Protein AF-A0A8T4PFX2-F1 (afdb_monomer)

Structure (mmCIF, N/CA/C/O backbone):
data_AF-A0A8T4PFX2-F1
#
_entry.id   AF-A0A8T4PFX2-F1
#
loop_
_atom_site.group_PDB
_atom_site.id
_atom_site.type_symbol
_atom_sit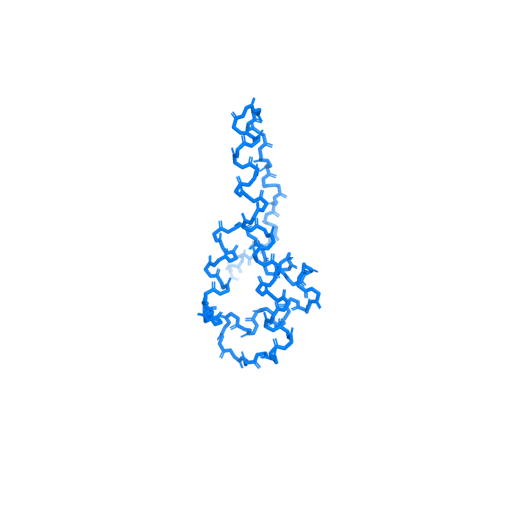e.label_atom_id
_atom_site.label_alt_id
_atom_site.label_comp_id
_atom_site.label_asym_id
_atom_site.label_entity_id
_atom_site.label_seq_id
_atom_site.pdbx_PDB_ins_code
_atom_site.Cartn_x
_atom_site.Cartn_y
_atom_site.Cartn_z
_atom_site.occupancy
_atom_site.B_iso_or_equiv
_atom_site.auth_seq_id
_atom_site.auth_comp_id
_atom_site.auth_asym_id
_atom_site.auth_atom_id
_atom_site.pdbx_PDB_model_num
ATOM 1 N N . MET A 1 1 ? 7.902 -14.997 9.313 1.00 43.84 1 MET A N 1
ATOM 2 C CA . MET A 1 1 ? 6.627 -14.976 8.570 1.00 43.84 1 MET A CA 1
ATOM 3 C C . MET A 1 1 ? 6.907 -14.452 7.179 1.00 43.84 1 MET A C 1
ATOM 5 O O . MET A 1 1 ? 7.392 -13.334 7.052 1.00 43.84 1 MET A O 1
ATOM 9 N N . THR A 1 2 ? 6.703 -15.286 6.167 1.00 47.69 2 THR A N 1
ATOM 10 C CA . THR A 1 2 ? 6.654 -14.877 4.761 1.00 47.69 2 THR A CA 1
ATOM 11 C C . THR A 1 2 ? 5.234 -14.395 4.496 1.00 47.69 2 THR A C 1
ATOM 13 O O . THR A 1 2 ? 4.299 -15.174 4.637 1.00 47.69 2 THR A O 1
ATOM 16 N N . TYR A 1 3 ? 5.064 -13.107 4.218 1.00 62.19 3 TYR A N 1
ATOM 17 C CA . TYR A 1 3 ? 3.766 -12.560 3.835 1.00 62.19 3 TYR A CA 1
ATOM 18 C C . TYR A 1 3 ? 3.638 -12.633 2.319 1.00 62.19 3 TYR A C 1
ATOM 20 O O . TYR A 1 3 ? 4.535 -12.180 1.603 1.00 62.19 3 TYR A O 1
ATOM 28 N N . GLU A 1 4 ? 2.525 -13.175 1.842 1.00 75.19 4 GLU A N 1
ATOM 29 C CA . GLU A 1 4 ? 2.248 -13.238 0.410 1.00 75.19 4 GLU A CA 1
ATOM 30 C C . GLU A 1 4 ? 1.805 -11.866 -0.107 1.00 75.19 4 GLU A C 1
ATOM 32 O O . GLU A 1 4 ? 1.133 -11.095 0.587 1.00 75.19 4 GLU A O 1
ATOM 37 N N . LEU A 1 5 ? 2.146 -11.542 -1.357 1.00 77.31 5 LEU A N 1
ATOM 38 C CA . LEU A 1 5 ? 1.752 -10.268 -1.979 1.00 77.31 5 LEU A CA 1
ATOM 39 C C . LEU A 1 5 ? 0.228 -10.074 -1.998 1.00 77.31 5 LEU A C 1
ATOM 41 O O . LEU A 1 5 ? -0.264 -8.946 -1.933 1.00 77.31 5 LEU A O 1
ATOM 45 N N . GLU A 1 6 ? -0.527 -11.172 -2.032 1.00 77.75 6 GLU A N 1
ATOM 46 C CA . GLU A 1 6 ? -1.988 -11.177 -1.963 1.00 77.75 6 GLU A CA 1
ATOM 47 C C . GLU A 1 6 ? -2.528 -10.651 -0.622 1.00 77.75 6 GLU A C 1
ATOM 49 O O . GLU A 1 6 ? -3.644 -10.119 -0.555 1.00 77.75 6 GLU A O 1
ATOM 54 N N . GLU A 1 7 ? -1.737 -10.736 0.451 1.00 85.06 7 GLU A N 1
ATOM 55 C CA . GLU A 1 7 ? -2.125 -10.249 1.774 1.00 85.06 7 GLU A CA 1
ATOM 56 C C . GLU A 1 7 ? -2.030 -8.731 1.894 1.00 85.06 7 GLU A C 1
ATOM 58 O O . GLU A 1 7 ? -2.780 -8.142 2.672 1.00 85.06 7 GLU A O 1
ATOM 63 N N . ILE A 1 8 ? -1.211 -8.068 1.068 1.00 87.62 8 ILE A N 1
ATOM 64 C CA . ILE A 1 8 ? -1.046 -6.605 1.082 1.00 87.62 8 ILE A CA 1
ATOM 65 C C . ILE A 1 8 ? -2.404 -5.909 0.971 1.00 87.62 8 ILE A C 1
ATOM 67 O O . ILE A 1 8 ? -2.705 -4.998 1.743 1.00 87.62 8 ILE A O 1
ATOM 71 N N . ARG A 1 9 ? -3.271 -6.371 0.060 1.00 89.19 9 ARG A N 1
ATOM 72 C CA . ARG A 1 9 ? -4.618 -5.807 -0.103 1.00 89.19 9 ARG A CA 1
ATOM 73 C C . ARG A 1 9 ? -5.478 -6.028 1.142 1.00 89.19 9 ARG A C 1
ATOM 75 O O . ARG A 1 9 ? -6.228 -5.128 1.521 1.00 89.19 9 ARG A O 1
ATOM 82 N N . LYS A 1 10 ? -5.421 -7.224 1.736 1.00 88.88 10 LYS A N 1
ATOM 83 C CA . LYS A 1 10 ? -6.228 -7.587 2.911 1.00 88.88 10 LYS A CA 1
ATOM 84 C C . LYS A 1 10 ? -5.820 -6.745 4.118 1.00 88.88 10 LYS A C 1
ATOM 86 O O . LYS A 1 10 ? -6.680 -6.105 4.716 1.00 88.88 10 LYS A O 1
ATOM 91 N N . ILE A 1 11 ? -4.520 -6.671 4.402 1.00 88.38 11 ILE A N 1
ATOM 92 C CA . ILE A 1 11 ? -3.959 -5.888 5.509 1.00 88.38 11 ILE A CA 1
ATOM 93 C C . ILE A 1 11 ? -4.250 -4.400 5.298 1.00 88.38 11 ILE A C 1
ATOM 95 O O . ILE A 1 11 ? -4.790 -3.749 6.187 1.00 88.38 11 ILE A O 1
ATOM 99 N N . ARG A 1 12 ? -4.012 -3.865 4.090 1.00 90.81 12 ARG A N 1
ATOM 100 C CA . ARG A 1 12 ? -4.317 -2.461 3.773 1.00 90.81 12 ARG A CA 1
ATOM 101 C C . ARG A 1 12 ? -5.783 -2.113 4.046 1.00 90.81 12 ARG A C 1
ATOM 103 O O . ARG A 1 12 ? -6.065 -1.064 4.617 1.00 90.81 12 ARG A O 1
ATOM 110 N N . LYS A 1 13 ? -6.715 -2.975 3.624 1.00 87.19 13 LYS A N 1
ATOM 111 C CA . LYS A 1 13 ? -8.151 -2.777 3.871 1.00 87.19 13 LYS A CA 1
ATOM 112 C C . LYS A 1 13 ? -8.502 -2.888 5.354 1.00 87.19 13 LYS A C 1
ATOM 114 O O . LYS A 1 13 ? -9.325 -2.107 5.815 1.00 87.19 13 LYS A O 1
ATOM 119 N N . LYS A 1 14 ? -7.883 -3.821 6.085 1.00 87.00 14 LYS A N 1
ATOM 120 C CA . LYS A 1 14 ? -8.060 -3.976 7.537 1.00 87.00 14 LYS A CA 1
ATOM 121 C C . LYS A 1 14 ? -7.642 -2.708 8.291 1.00 87.00 14 LYS A C 1
ATOM 123 O O . LYS A 1 14 ? -8.357 -2.296 9.190 1.00 87.00 14 LYS A O 1
ATOM 128 N N . LEU A 1 15 ? -6.560 -2.064 7.851 1.00 84.81 15 LEU A N 1
ATOM 129 C CA . LEU A 1 15 ? -6.055 -0.786 8.374 1.00 84.81 15 LEU A CA 1
ATOM 130 C C . LEU A 1 15 ? -6.795 0.452 7.816 1.00 84.81 15 LEU A C 1
ATOM 132 O O . LEU A 1 15 ? -6.339 1.579 7.989 1.00 84.81 15 LEU A O 1
ATOM 136 N N . GLY A 1 16 ? -7.886 0.272 7.059 1.00 85.62 16 GLY A N 1
ATOM 137 C CA . GLY A 1 16 ? -8.686 1.379 6.515 1.00 85.62 16 GLY A CA 1
ATOM 138 C C . GLY A 1 16 ? -7.976 2.270 5.485 1.00 85.62 16 GLY A C 1
ATOM 139 O O . GLY A 1 16 ? -8.440 3.371 5.208 1.00 85.62 16 GLY A O 1
ATOM 140 N N . MET A 1 17 ? -6.864 1.822 4.898 1.00 88.25 17 MET A N 1
ATOM 141 C CA . MET A 1 17 ? 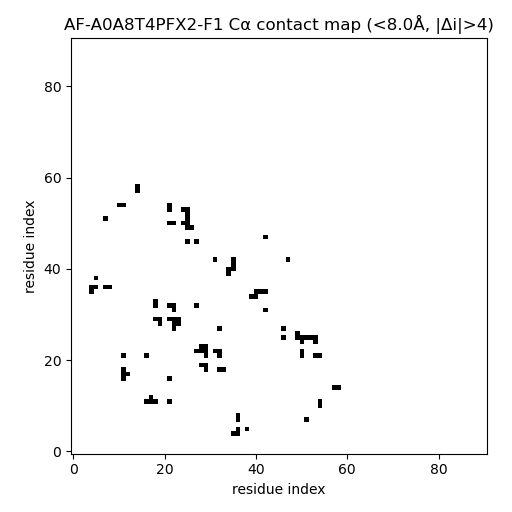-6.025 2.665 4.043 1.00 88.25 17 MET A CA 1
ATOM 142 C C . MET A 1 17 ? -6.424 2.626 2.567 1.00 88.25 17 MET A C 1
ATOM 144 O O . MET A 1 17 ? -6.763 1.582 1.996 1.00 88.25 17 MET A O 1
ATOM 148 N N . THR A 1 18 ? -6.222 3.745 1.881 1.00 93.19 18 THR A N 1
ATOM 149 C CA . THR A 1 18 ? -6.214 3.826 0.417 1.00 93.19 18 THR A CA 1
ATOM 150 C C . THR A 1 18 ? -4.892 3.314 -0.173 1.00 93.19 18 THR A C 1
ATOM 152 O O . THR A 1 18 ? -3.858 3.244 0.495 1.00 93.19 18 THR A O 1
ATOM 155 N N . GLN A 1 19 ? -4.893 2.960 -1.464 1.00 91.94 19 GLN A N 1
ATOM 156 C CA . GLN A 1 19 ? -3.658 2.576 -2.167 1.00 91.94 19 GLN A CA 1
ATOM 157 C C . GLN A 1 19 ? -2.633 3.721 -2.197 1.00 91.94 19 GLN A C 1
ATOM 159 O O . GLN A 1 19 ? -1.434 3.467 -2.109 1.00 91.94 19 GLN A O 1
ATOM 164 N N . THR A 1 20 ? -3.101 4.969 -2.299 1.00 92.44 20 THR A N 1
ATOM 165 C CA . THR A 1 20 ? -2.257 6.171 -2.288 1.00 92.44 20 THR A CA 1
ATOM 166 C C . THR A 1 20 ? -1.565 6.356 -0.941 1.00 92.44 20 THR A C 1
ATOM 168 O O . THR A 1 20 ? -0.365 6.608 -0.902 1.00 92.44 20 THR A O 1
ATOM 171 N N . GLU A 1 21 ? -2.279 6.173 0.171 1.00 90.25 21 GLU A N 1
ATOM 172 C CA . GLU A 1 21 ? -1.681 6.275 1.508 1.00 90.25 21 GLU A CA 1
ATOM 173 C C . GLU A 1 21 ? -0.627 5.198 1.752 1.00 90.25 21 GLU A C 1
ATOM 175 O O . GLU A 1 21 ? 0.435 5.498 2.301 1.00 90.25 21 GLU A O 1
ATOM 180 N N . LEU A 1 22 ? -0.883 3.960 1.314 1.00 92.44 22 LEU A N 1
ATOM 181 C CA . LEU A 1 22 ? 0.110 2.890 1.406 1.00 92.44 22 LEU A CA 1
ATOM 182 C C . LEU A 1 22 ? 1.345 3.210 0.561 1.00 92.44 22 LEU A C 1
ATOM 184 O O . LEU A 1 22 ? 2.470 3.058 1.031 1.00 92.44 22 LEU A O 1
ATOM 188 N N . ALA A 1 23 ? 1.140 3.697 -0.662 1.00 92.75 23 ALA A N 1
ATOM 189 C CA . ALA A 1 23 ? 2.219 4.077 -1.563 1.00 92.75 23 ALA A CA 1
ATOM 190 C C . ALA A 1 23 ? 3.106 5.182 -0.971 1.00 92.75 23 ALA A C 1
ATOM 192 O O . ALA A 1 23 ? 4.328 5.033 -0.933 1.00 92.75 23 ALA A O 1
ATOM 193 N N . ASN A 1 24 ? 2.487 6.237 -0.435 1.00 92.62 24 ASN A N 1
ATOM 194 C CA . ASN A 1 24 ? 3.189 7.353 0.194 1.00 92.62 24 ASN A CA 1
ATOM 195 C C . ASN A 1 24 ? 4.029 6.890 1.390 1.00 92.62 24 ASN A C 1
ATOM 197 O O . ASN A 1 24 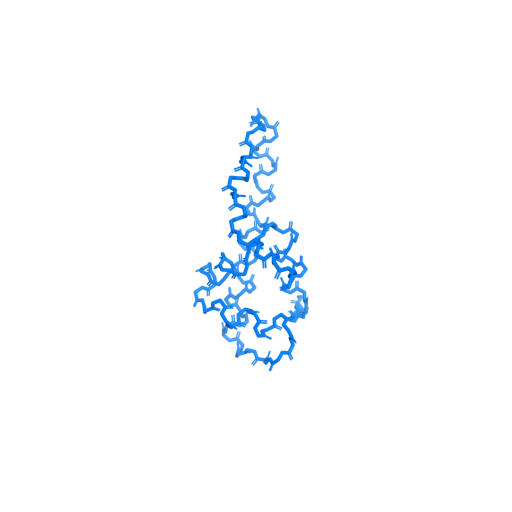? 5.196 7.257 1.499 1.00 92.62 24 ASN A O 1
ATOM 201 N N . ARG A 1 25 ? 3.471 6.036 2.258 1.00 91.12 25 ARG A N 1
ATOM 202 C CA . ARG A 1 25 ? 4.186 5.505 3.432 1.00 91.12 25 ARG A CA 1
ATOM 203 C C . ARG A 1 25 ? 5.318 4.556 3.055 1.00 91.12 25 ARG A C 1
ATOM 205 O O . ARG A 1 25 ? 6.382 4.606 3.655 1.00 91.12 25 ARG A O 1
ATOM 212 N N . ALA A 1 26 ? 5.106 3.717 2.045 1.00 91.38 26 ALA A N 1
ATOM 213 C CA . ALA A 1 26 ? 6.122 2.797 1.547 1.00 91.38 26 ALA A CA 1
ATOM 214 C C . ALA A 1 26 ? 7.172 3.482 0.645 1.00 91.38 26 ALA A C 1
ATOM 216 O O . ALA A 1 26 ? 8.140 2.840 0.231 1.00 91.38 26 ALA A O 1
ATOM 217 N N . GLY A 1 27 ? 7.000 4.765 0.306 1.00 93.06 27 GLY A N 1
ATOM 218 C CA . GLY A 1 27 ? 7.894 5.486 -0.602 1.00 93.06 27 GLY A CA 1
ATOM 219 C C . GLY A 1 27 ? 7.926 4.874 -2.006 1.00 93.06 27 GLY A C 1
ATOM 220 O O . GLY A 1 27 ? 8.994 4.737 -2.611 1.00 93.06 27 GLY A O 1
ATOM 221 N N . VAL A 1 28 ? 6.767 4.439 -2.506 1.00 92.56 28 VAL A N 1
ATOM 222 C CA . VAL A 1 28 ? 6.584 3.86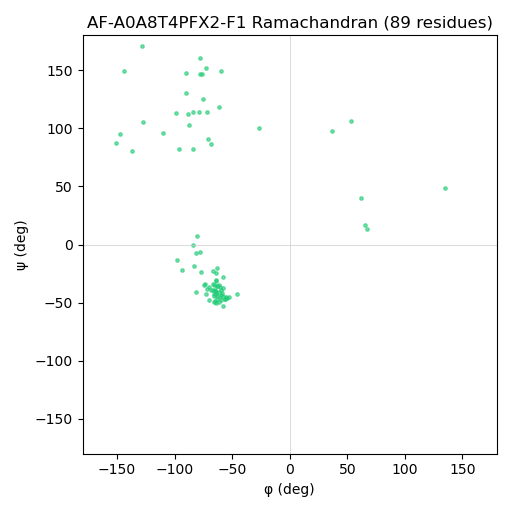4 -3.847 1.00 92.56 28 VAL A CA 1
ATOM 223 C C . VAL A 1 28 ? 5.438 4.562 -4.580 1.00 92.56 28 VAL A C 1
ATOM 225 O O . VAL A 1 28 ? 4.701 5.347 -3.996 1.00 92.56 28 VAL A O 1
ATOM 228 N N . SER A 1 29 ? 5.264 4.288 -5.874 1.00 93.81 29 SER A N 1
ATOM 229 C CA . SER A 1 29 ? 4.145 4.855 -6.631 1.00 93.81 29 SER A CA 1
ATOM 230 C C . SER A 1 29 ? 2.830 4.124 -6.340 1.00 93.81 29 SER A C 1
ATOM 232 O O . SER A 1 29 ? 2.806 2.903 -6.167 1.00 93.81 29 SER A O 1
ATOM 234 N N . GLN A 1 30 ? 1.708 4.850 -6.361 1.00 94.19 30 GLN A N 1
ATOM 235 C CA . GLN A 1 30 ? 0.373 4.249 -6.228 1.00 94.19 30 GLN A CA 1
ATOM 236 C C . GLN A 1 30 ? 0.117 3.204 -7.320 1.00 94.19 30 GLN A C 1
ATOM 238 O O . GLN A 1 30 ? -0.440 2.142 -7.046 1.00 94.19 30 GLN A O 1
ATOM 243 N N . SER A 1 31 ? 0.600 3.450 -8.540 1.00 93.12 31 SER A N 1
ATOM 244 C CA . SER A 1 31 ? 0.481 2.501 -9.645 1.00 93.12 31 SER A CA 1
ATOM 245 C C . SER A 1 31 ? 1.236 1.195 -9.390 1.00 93.12 31 SER A C 1
ATOM 247 O O . SER A 1 31 ? 0.796 0.149 -9.859 1.00 93.12 31 SER A O 1
ATOM 249 N N . LEU A 1 32 ? 2.349 1.228 -8.642 1.00 90.44 32 LEU A N 1
ATOM 250 C CA . LEU A 1 32 ? 3.040 0.014 -8.211 1.00 90.44 32 LEU A CA 1
ATOM 251 C C . LEU A 1 32 ? 2.141 -0.797 -7.271 1.00 90.44 32 LEU A C 1
ATOM 253 O O . LEU A 1 32 ? 1.919 -1.974 -7.533 1.00 90.44 32 LEU A O 1
ATOM 257 N N . ILE A 1 33 ? 1.566 -0.164 -6.242 1.00 92.50 33 ILE A N 1
ATOM 258 C CA . ILE A 1 33 ? 0.628 -0.820 -5.315 1.00 92.50 33 ILE A CA 1
ATOM 259 C C . ILE A 1 33 ? -0.557 -1.428 -6.073 1.00 92.50 33 ILE A C 1
ATOM 261 O O . ILE A 1 33 ? -0.881 -2.595 -5.873 1.00 92.50 33 ILE A O 1
ATOM 265 N N . ALA A 1 34 ? -1.171 -0.681 -6.994 1.00 90.88 34 ALA A N 1
ATOM 266 C CA . ALA A 1 34 ? -2.302 -1.171 -7.778 1.00 90.88 34 ALA A CA 1
ATOM 267 C C . ALA A 1 34 ? -1.946 -2.413 -8.614 1.00 90.88 34 ALA A C 1
ATOM 269 O O . ALA A 1 34 ? -2.713 -3.376 -8.642 1.00 90.88 34 ALA A O 1
ATOM 270 N N . LYS A 1 35 ? -0.773 -2.413 -9.264 1.00 88.88 35 LYS A N 1
ATOM 271 C CA . LYS A 1 35 ? -0.298 -3.552 -10.059 1.00 88.88 35 LYS A CA 1
ATOM 272 C C . LYS A 1 35 ? -0.011 -4.777 -9.185 1.00 88.88 35 LYS A C 1
ATOM 274 O O . LYS A 1 35 ? -0.449 -5.864 -9.560 1.00 88.88 35 LYS A O 1
ATOM 279 N N . ILE A 1 36 ? 0.628 -4.586 -8.027 1.00 89.44 36 ILE A N 1
ATOM 280 C CA . ILE A 1 36 ? 0.890 -5.647 -7.039 1.00 89.44 36 ILE A CA 1
ATOM 281 C C . ILE A 1 36 ? -0.424 -6.288 -6.593 1.00 89.44 36 ILE A C 1
ATOM 283 O O . ILE A 1 36 ? -0.608 -7.490 -6.723 1.00 89.44 36 ILE A O 1
ATOM 287 N N . GLU A 1 37 ? -1.388 -5.483 -6.145 1.00 88.38 37 GLU A N 1
ATOM 288 C CA . GLU A 1 37 ? -2.665 -6.011 -5.655 1.00 88.38 37 GLU A CA 1
ATOM 289 C C . GLU A 1 37 ? -3.514 -6.676 -6.745 1.00 88.38 37 GLU A C 1
ATOM 291 O O . GLU A 1 37 ? -4.419 -7.455 -6.451 1.00 88.38 37 GLU A O 1
ATOM 296 N N . SER A 1 38 ? -3.292 -6.316 -8.008 1.00 88.31 38 SER A N 1
ATOM 297 C CA . SER A 1 38 ? -3.935 -6.965 -9.153 1.00 88.31 38 SER A CA 1
ATOM 298 C C . SER A 1 38 ? -3.225 -8.242 -9.616 1.00 88.31 38 SER A C 1
ATOM 300 O O . SER A 1 38 ? -3.674 -8.832 -10.592 1.00 88.31 38 SER A O 1
ATOM 302 N N . GLY A 1 39 ? -2.117 -8.635 -8.973 1.00 82.31 39 GLY A N 1
ATOM 303 C CA . GLY A 1 39 ? -1.300 -9.787 -9.373 1.00 82.31 39 GLY A CA 1
ATOM 304 C C . GLY A 1 39 ? -0.583 -9.602 -10.714 1.00 82.31 39 GLY A C 1
ATOM 305 O O . GLY A 1 39 ? -0.106 -10.564 -11.301 1.00 82.31 39 GLY A O 1
ATOM 306 N N . ARG A 1 40 ? -0.527 -8.371 -11.241 1.00 77.50 40 ARG A N 1
ATOM 307 C CA . ARG A 1 40 ? 0.016 -8.084 -12.580 1.00 77.50 40 ARG A CA 1
ATOM 308 C C . ARG A 1 40 ? 1.533 -7.953 -12.603 1.00 77.50 40 ARG A C 1
ATOM 310 O O . ARG A 1 40 ? 2.110 -7.972 -13.685 1.00 77.50 40 ARG A O 1
ATOM 317 N N . ILE A 1 41 ? 2.158 -7.733 -11.448 1.00 78.12 41 ILE A N 1
ATOM 318 C CA . ILE A 1 41 ? 3.611 -7.620 -11.320 1.00 78.12 41 ILE A CA 1
ATOM 319 C C . ILE A 1 41 ? 4.071 -8.247 -10.011 1.00 78.12 41 ILE A C 1
ATOM 321 O O . ILE A 1 41 ? 3.382 -8.129 -8.996 1.00 78.12 41 ILE A O 1
ATOM 325 N N . ASP A 1 42 ? 5.285 -8.785 -10.037 1.00 77.56 42 ASP A N 1
ATOM 326 C CA . ASP A 1 42 ? 6.056 -9.090 -8.841 1.00 77.56 42 ASP A CA 1
ATOM 327 C C . ASP A 1 42 ? 7.074 -7.953 -8.597 1.00 77.56 42 ASP A C 1
ATOM 329 O O . ASP A 1 42 ? 7.927 -7.678 -9.452 1.00 77.56 42 ASP A O 1
ATOM 333 N N . PRO A 1 43 ? 6.938 -7.173 -7.512 1.00 77.25 43 PRO A N 1
ATOM 334 C CA . PRO A 1 43 ? 7.866 -6.104 -7.177 1.00 77.25 43 PRO A CA 1
ATOM 335 C C . PRO A 1 43 ? 9.204 -6.663 -6.677 1.00 77.25 43 PRO A C 1
ATOM 337 O O . PRO A 1 43 ? 9.285 -7.713 -6.054 1.00 77.25 43 PRO A O 1
ATOM 340 N N . THR A 1 44 ? 10.286 -5.907 -6.872 1.00 85.62 44 THR A N 1
ATOM 341 C CA . THR A 1 44 ? 11.593 -6.312 -6.339 1.00 85.62 44 THR A CA 1
ATOM 342 C C . THR A 1 44 ? 11.561 -6.449 -4.816 1.00 85.62 44 THR A C 1
ATOM 344 O O . THR A 1 44 ? 10.887 -5.670 -4.137 1.00 85.62 44 THR A O 1
ATOM 347 N N . TYR A 1 45 ? 12.378 -7.357 -4.270 1.00 81.06 45 TYR A N 1
ATOM 348 C CA . TYR A 1 45 ? 12.486 -7.609 -2.826 1.00 81.06 45 TYR A CA 1
ATOM 349 C C . TYR A 1 45 ? 12.588 -6.322 -1.988 1.00 81.06 45 TYR A C 1
ATOM 351 O O . TYR A 1 45 ? 11.903 -6.159 -0.979 1.00 81.06 45 TYR A O 1
ATOM 359 N N . THR A 1 46 ? 13.377 -5.347 -2.446 1.00 83.94 46 THR A N 1
ATOM 360 C CA . THR A 1 46 ? 13.531 -4.044 -1.783 1.00 83.94 46 THR A CA 1
ATOM 361 C C . THR A 1 46 ? 12.220 -3.258 -1.696 1.00 83.94 46 THR A C 1
ATOM 363 O O . THR A 1 46 ? 11.952 -2.627 -0.675 1.00 83.94 46 THR A O 1
ATOM 366 N N . LYS A 1 47 ? 11.393 -3.269 -2.749 1.00 86.12 47 LYS A N 1
ATOM 367 C CA . LYS A 1 47 ? 10.092 -2.578 -2.768 1.00 86.12 47 LYS A CA 1
ATOM 368 C C . LYS A 1 47 ? 9.079 -3.318 -1.898 1.00 86.12 47 LYS A C 1
ATOM 370 O O . LYS A 1 47 ? 8.395 -2.678 -1.107 1.00 86.12 47 LYS A O 1
ATOM 375 N N . THR A 1 48 ? 9.054 -4.645 -1.978 1.00 85.38 48 THR A N 1
ATOM 376 C CA . THR A 1 48 ? 8.220 -5.513 -1.137 1.00 85.38 48 THR A CA 1
ATOM 377 C C . THR A 1 48 ? 8.492 -5.269 0.344 1.00 85.38 48 THR A C 1
ATOM 379 O O . THR A 1 48 ? 7.571 -5.001 1.112 1.00 85.38 48 THR A O 1
ATOM 382 N N . LYS A 1 49 ? 9.772 -5.222 0.734 1.00 86.75 49 LYS A N 1
ATOM 383 C CA . LYS A 1 49 ? 10.194 -4.923 2.107 1.00 86.75 49 LYS A CA 1
ATOM 384 C C . LYS A 1 49 ? 9.705 -3.557 2.594 1.00 86.75 49 LYS A C 1
ATOM 386 O O . LYS A 1 49 ? 9.259 -3.454 3.730 1.00 86.75 49 LYS A O 1
ATOM 391 N N . LYS A 1 50 ? 9.758 -2.516 1.754 1.00 89.62 50 LYS A N 1
ATOM 392 C CA . LYS A 1 50 ? 9.244 -1.179 2.109 1.00 89.62 50 LYS A CA 1
ATOM 393 C C . LYS A 1 50 ? 7.731 -1.176 2.326 1.00 89.62 50 LYS A C 1
ATOM 395 O O . LYS A 1 50 ? 7.254 -0.529 3.252 1.00 89.62 50 LYS A O 1
ATOM 400 N N . ILE A 1 51 ? 6.990 -1.903 1.491 1.00 89.94 51 ILE A N 1
ATOM 401 C CA . ILE A 1 51 ? 5.531 -2.013 1.608 1.00 89.94 51 ILE A CA 1
ATOM 402 C C . ILE A 1 51 ? 5.157 -2.728 2.906 1.00 89.94 51 ILE A C 1
ATOM 404 O O . ILE A 1 51 ? 4.349 -2.206 3.669 1.00 89.94 51 ILE A O 1
ATOM 408 N N . PHE A 1 52 ? 5.785 -3.868 3.201 1.00 89.00 52 PHE A N 1
ATOM 409 C CA . PHE A 1 52 ? 5.537 -4.581 4.454 1.00 89.00 52 PHE A CA 1
ATOM 410 C C . PHE A 1 52 ? 5.972 -3.784 5.683 1.00 89.00 52 PHE A C 1
ATOM 412 O O . PHE A 1 52 ? 5.230 -3.742 6.655 1.00 89.00 52 PHE A O 1
ATOM 419 N N . ALA A 1 53 ? 7.106 -3.079 5.630 1.00 88.94 53 ALA A N 1
ATOM 420 C CA . ALA A 1 53 ? 7.518 -2.194 6.718 1.00 88.94 53 ALA A CA 1
ATOM 421 C C . ALA A 1 53 ? 6.462 -1.112 7.008 1.00 88.94 53 ALA A C 1
ATOM 423 O O . ALA A 1 53 ? 6.095 -0.911 8.163 1.00 88.94 53 ALA A O 1
ATOM 424 N N . ALA A 1 54 ? 5.913 -0.478 5.966 1.00 89.56 54 ALA A N 1
ATOM 425 C CA . ALA A 1 54 ? 4.859 0.525 6.115 1.00 89.56 54 ALA A CA 1
ATOM 426 C C . ALA A 1 54 ? 3.563 -0.045 6.722 1.00 89.56 54 ALA A C 1
ATOM 428 O O . ALA A 1 54 ? 2.893 0.650 7.486 1.00 89.56 54 ALA A O 1
ATOM 429 N N . LEU A 1 55 ? 3.214 -1.294 6.397 1.00 87.06 55 LEU A N 1
ATOM 430 C CA .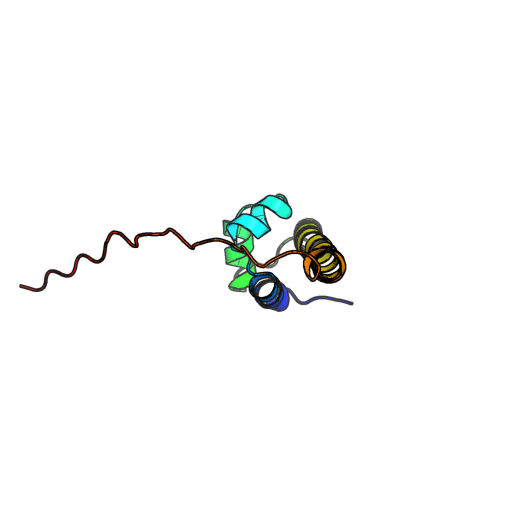 LEU A 1 55 ? 2.070 -1.992 6.990 1.00 87.06 55 LEU A CA 1
ATOM 431 C C . LEU A 1 55 ? 2.331 -2.338 8.466 1.00 87.06 55 LEU A C 1
ATOM 433 O O . LEU A 1 55 ? 1.511 -2.012 9.320 1.00 87.06 55 LEU A O 1
ATOM 437 N N . SER A 1 56 ? 3.492 -2.914 8.789 1.00 85.56 56 SER A N 1
ATOM 438 C CA . SER A 1 56 ? 3.842 -3.305 10.162 1.00 85.56 56 SER A CA 1
ATOM 439 C C . SER A 1 56 ? 3.991 -2.115 11.114 1.00 85.56 56 SER A C 1
ATOM 441 O O . SER A 1 56 ? 3.652 -2.214 12.290 1.00 85.56 56 SER A O 1
ATOM 443 N N . GLU A 1 57 ? 4.494 -0.973 10.640 1.00 83.50 57 GLU A N 1
ATOM 444 C CA . GLU A 1 57 ? 4.548 0.253 11.449 1.00 83.50 57 GLU A CA 1
ATOM 445 C C . GLU A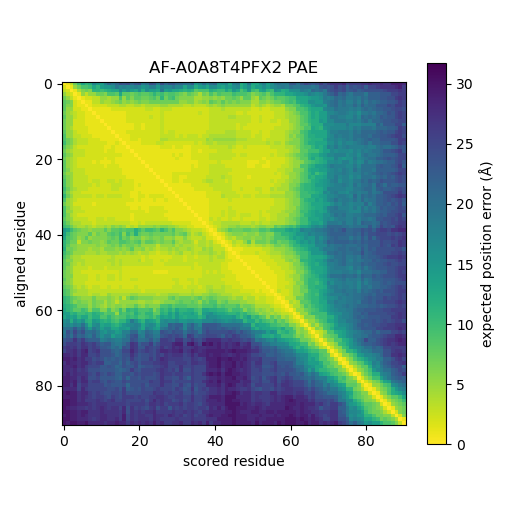 1 57 ? 3.159 0.769 11.829 1.00 83.50 57 GLU A C 1
ATOM 447 O O . GLU A 1 57 ? 2.994 1.402 12.875 1.00 83.50 57 GLU A O 1
ATOM 452 N N . LEU A 1 58 ? 2.165 0.531 10.975 1.00 74.44 58 LEU A N 1
ATOM 453 C CA . LEU A 1 58 ? 0.792 0.932 11.228 1.00 74.44 58 LEU A CA 1
ATOM 454 C C . LEU A 1 58 ? 0.061 -0.040 12.139 1.00 74.44 58 LEU A C 1
ATOM 456 O O . LEU A 1 58 ? -0.610 0.435 13.047 1.00 74.44 58 LEU A O 1
ATOM 460 N N . GLU A 1 59 ? 0.250 -1.349 11.970 1.00 75.06 59 GLU A N 1
ATOM 461 C CA . GLU A 1 59 ? -0.282 -2.339 12.916 1.00 75.06 59 GLU A CA 1
ATOM 462 C C . GLU A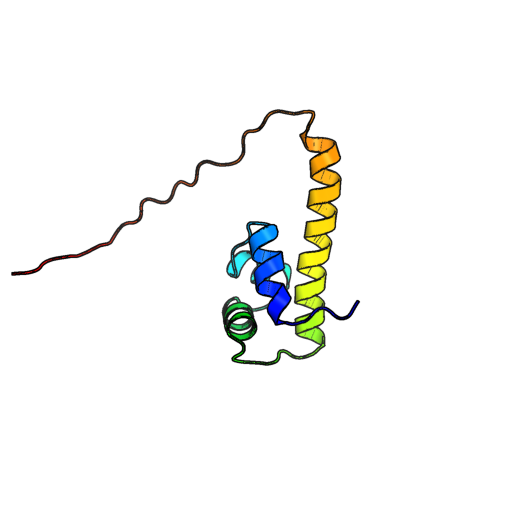 1 59 ? 0.184 -2.036 14.344 1.00 75.06 59 GLU A C 1
ATOM 464 O O . GLU A 1 59 ? -0.641 -1.915 15.244 1.00 75.06 59 GLU A O 1
ATOM 469 N N . LYS A 1 60 ? 1.480 -1.750 14.534 1.00 71.44 60 LYS A N 1
ATOM 470 C CA . LYS A 1 60 ? 2.020 -1.335 15.841 1.00 71.44 60 LYS A CA 1
ATOM 471 C C . LYS A 1 60 ? 1.395 -0.043 16.363 1.00 71.44 60 LYS A C 1
ATOM 473 O O . LYS A 1 60 ? 1.213 0.121 17.563 1.00 71.44 60 LYS A O 1
ATOM 478 N N . LYS A 1 61 ? 1.092 0.910 15.477 1.00 65.38 61 LYS A N 1
ATOM 479 C CA . LYS A 1 61 ? 0.452 2.173 15.869 1.00 65.38 61 LYS A CA 1
ATOM 480 C C . LYS A 1 61 ? -1.018 1.993 16.217 1.00 65.38 61 LYS A C 1
ATOM 482 O O . LYS A 1 61 ? -1.481 2.734 17.070 1.00 65.38 61 LYS A O 1
ATOM 487 N N . GLU A 1 62 ? -1.747 1.088 15.572 1.00 61.16 62 GLU A N 1
ATOM 488 C CA . GLU A 1 62 ? -3.138 0.791 15.930 1.00 61.16 62 GLU A CA 1
ATOM 489 C C . GLU A 1 62 ? -3.237 0.019 17.241 1.00 61.16 62 GLU A C 1
ATOM 491 O O . GLU A 1 62 ? -4.099 0.345 18.049 1.00 61.16 62 GLU A O 1
ATOM 496 N N . GLU A 1 63 ? -2.320 -0.914 17.494 1.00 58.19 63 GLU A N 1
ATOM 497 C CA . GLU A 1 63 ? -2.239 -1.653 18.758 1.00 58.19 63 GLU A CA 1
ATOM 498 C C . GLU A 1 63 ? -1.987 -0.688 19.935 1.00 58.19 63 GLU A C 1
ATOM 500 O O . GLU A 1 63 ? -2.792 -0.606 20.861 1.00 58.19 63 GLU A O 1
ATOM 505 N N . VAL A 1 64 ? -0.988 0.198 19.807 1.00 56.59 64 VAL A N 1
ATOM 506 C CA . VAL A 1 64 ? -0.689 1.237 20.815 1.00 56.59 64 VAL A CA 1
ATOM 507 C C . VAL A 1 64 ? -1.802 2.295 20.918 1.00 56.59 64 VAL A C 1
ATOM 509 O O . VAL A 1 64 ? -2.089 2.818 21.997 1.00 56.59 64 VAL A O 1
ATOM 512 N N . LYS A 1 65 ? -2.470 2.635 19.807 1.00 51.06 65 LYS A N 1
ATOM 513 C CA . LYS A 1 65 ? -3.580 3.602 19.810 1.00 51.06 65 LYS A CA 1
ATOM 514 C C . LYS A 1 65 ? -4.860 3.033 20.401 1.00 51.06 65 LYS A C 1
ATOM 516 O O . LYS A 1 65 ? -5.580 3.803 21.020 1.00 51.06 65 LYS A O 1
ATOM 521 N N . ALA A 1 66 ? -5.175 1.753 20.223 1.00 48.72 66 ALA A N 1
ATOM 522 C CA . ALA A 1 66 ? -6.348 1.140 20.842 1.00 48.72 66 ALA A CA 1
ATOM 523 C C . ALA A 1 66 ? -6.229 1.169 22.372 1.00 48.72 66 ALA A C 1
ATOM 525 O O . ALA A 1 66 ? -7.202 1.450 23.064 1.00 48.72 66 ALA A O 1
ATOM 526 N N . GLU A 1 67 ? -5.019 1.001 22.897 1.00 50.84 67 GLU A N 1
ATOM 527 C CA . GLU A 1 67 ? -4.736 1.111 24.329 1.00 50.84 67 GLU A CA 1
ATOM 528 C C . GLU A 1 67 ? -4.840 2.564 24.838 1.00 50.84 67 GLU A C 1
ATOM 530 O O . GLU A 1 67 ? -5.346 2.799 25.934 1.00 50.84 67 GLU A O 1
ATOM 535 N N . GLN A 1 68 ? -4.432 3.562 24.039 1.00 47.22 68 GLN A N 1
ATOM 536 C CA . GLN A 1 68 ? -4.433 4.980 24.445 1.00 47.22 68 GLN A CA 1
ATOM 537 C C . GLN A 1 68 ? -5.701 5.782 24.071 1.00 47.22 68 GLN A C 1
ATOM 539 O O . GLN A 1 68 ? -5.971 6.801 24.705 1.00 47.22 68 GLN A O 1
ATOM 544 N N . LEU A 1 69 ? -6.491 5.360 23.074 1.00 45.09 69 LEU A N 1
ATOM 545 C CA . LEU A 1 69 ? -7.685 6.075 22.576 1.00 45.09 69 LEU A CA 1
ATOM 546 C C . LEU A 1 69 ? -9.012 5.556 23.144 1.00 45.09 69 LEU A C 1
ATOM 548 O O . LEU A 1 69 ? -10.019 6.256 23.041 1.00 45.09 69 LEU A O 1
ATOM 552 N N . MET A 1 70 ? -9.048 4.384 23.791 1.00 50.06 70 MET A N 1
ATOM 553 C CA . MET A 1 70 ? -10.261 3.923 24.492 1.00 50.06 70 MET A CA 1
ATOM 554 C C . MET A 1 70 ? -10.645 4.848 25.663 1.00 50.06 70 MET A C 1
ATOM 556 O O . MET A 1 70 ? -11.807 4.892 26.060 1.00 50.06 70 MET A O 1
ATOM 560 N N . ALA A 1 71 ? -9.701 5.647 26.175 1.00 44.56 71 ALA A N 1
ATOM 561 C CA . ALA A 1 71 ? -9.943 6.628 27.233 1.00 44.56 71 ALA A CA 1
ATOM 562 C C . ALA A 1 71 ? -10.535 7.966 26.741 1.00 44.56 71 ALA A C 1
ATOM 564 O O . ALA A 1 71 ? -10.906 8.810 27.559 1.00 44.56 71 ALA A O 1
ATOM 565 N N . SER A 1 72 ? -10.641 8.207 25.432 1.00 42.69 72 SER A N 1
ATOM 566 C CA . SER A 1 72 ? -10.953 9.551 24.936 1.00 42.69 72 SER A CA 1
ATOM 567 C C . SER A 1 72 ? -11.697 9.539 23.603 1.00 42.69 72 SER A C 1
ATOM 569 O O . SER A 1 72 ? -11.123 9.677 22.530 1.00 42.69 72 SER A O 1
ATOM 571 N N . ARG A 1 73 ? -13.028 9.444 23.733 1.00 38.03 73 ARG A N 1
ATOM 572 C CA . ARG A 1 73 ? -14.068 9.978 22.832 1.00 38.03 73 ARG A CA 1
ATOM 573 C C . ARG A 1 73 ? -13.737 9.933 21.340 1.00 38.03 73 ARG A C 1
ATOM 575 O O . ARG A 1 73 ? -13.176 10.858 20.762 1.00 38.03 73 ARG A O 1
ATOM 582 N N . ILE A 1 74 ? -14.270 8.879 20.736 1.00 39.91 74 ILE A N 1
ATOM 583 C CA . ILE A 1 74 ? -14.710 8.759 19.346 1.00 39.91 74 ILE A CA 1
ATOM 584 C C . ILE A 1 74 ? -15.112 10.125 18.760 1.00 39.91 74 ILE A C 1
ATOM 586 O O . ILE A 1 74 ? -16.221 10.609 18.970 1.00 39.91 74 ILE A O 1
ATOM 590 N N . ILE A 1 75 ? -14.212 10.720 17.983 1.00 46.03 75 ILE A N 1
ATOM 591 C CA . ILE A 1 75 ? -14.541 11.649 16.902 1.00 46.03 75 ILE A CA 1
ATOM 592 C C . ILE A 1 75 ? -13.626 11.259 15.739 1.00 46.03 75 ILE A C 1
ATOM 594 O O . ILE A 1 75 ? -12.567 11.847 15.537 1.00 46.03 75 ILE A O 1
ATOM 598 N N . SER A 1 76 ? -13.986 10.217 14.990 1.00 37.03 76 SER A N 1
ATOM 599 C CA . SER A 1 76 ? -13.276 9.862 13.757 1.00 37.03 76 SER A CA 1
ATOM 600 C C . SER A 1 76 ? -14.143 10.148 12.539 1.00 37.03 76 SER A C 1
ATOM 602 O O . SER A 1 76 ? -14.983 9.350 12.141 1.00 37.03 76 SER A O 1
ATOM 604 N N . VAL A 1 77 ? -13.872 11.340 12.007 1.00 43.06 77 VAL A N 1
ATOM 605 C CA . VAL A 1 77 ? -13.876 11.783 10.609 1.00 43.06 77 VAL A CA 1
ATOM 606 C C . VAL A 1 77 ? -15.147 11.536 9.780 1.00 43.06 77 VAL A C 1
ATOM 608 O O . VAL A 1 77 ? -15.449 10.447 9.300 1.00 43.06 77 VAL A O 1
ATOM 611 N N . ALA A 1 78 ? -15.867 12.634 9.543 1.00 42.38 78 ALA A N 1
ATOM 612 C CA . ALA A 1 78 ? -16.859 12.736 8.488 1.00 42.38 78 ALA A CA 1
ATOM 613 C C . ALA A 1 78 ? -16.179 12.525 7.125 1.00 42.38 78 ALA A C 1
ATOM 615 O O . ALA A 1 78 ? -15.314 13.303 6.718 1.00 42.38 78 ALA A O 1
ATOM 616 N N . SER A 1 79 ? -16.594 11.479 6.411 1.00 45.62 79 SER A N 1
ATOM 617 C CA . SER A 1 79 ? -16.295 11.296 4.992 1.00 45.62 79 SER A CA 1
ATOM 618 C C . SER A 1 79 ? -17.045 12.360 4.185 1.00 45.62 79 SER A C 1
ATOM 620 O O . SER A 1 79 ? -18.178 12.166 3.751 1.00 45.62 79 SER A O 1
ATOM 622 N N . GLY A 1 80 ? -16.431 13.531 4.031 1.00 48.84 80 GLY A N 1
ATOM 623 C CA . GLY A 1 80 ? -16.890 14.577 3.127 1.00 48.84 80 GLY A CA 1
ATOM 624 C C . GLY A 1 80 ? -16.373 14.323 1.716 1.00 48.84 80 GLY A C 1
ATOM 625 O O . GLY A 1 80 ? -15.373 14.905 1.313 1.00 48.84 80 GLY A O 1
ATOM 626 N N . THR A 1 81 ? -17.044 13.464 0.950 1.00 41.97 81 THR A N 1
ATOM 627 C CA . THR A 1 81 ? -16.895 13.436 -0.515 1.00 41.97 81 THR A CA 1
ATOM 628 C C . THR A 1 81 ? -18.272 13.534 -1.171 1.00 41.97 81 THR A C 1
ATOM 630 O O . THR A 1 81 ? -19.013 12.553 -1.175 1.00 41.97 81 THR A O 1
ATOM 633 N N . PRO A 1 82 ? -18.658 14.683 -1.758 1.00 44.59 82 PRO A N 1
ATOM 634 C CA . PRO A 1 82 ? -19.747 14.696 -2.718 1.00 44.59 82 PRO A CA 1
ATOM 635 C C . PRO A 1 82 ? -19.253 14.029 -4.007 1.00 44.59 82 PRO A C 1
ATOM 637 O O . PRO A 1 82 ? -18.353 14.525 -4.686 1.00 44.59 82 PRO A O 1
ATOM 640 N N . ILE A 1 83 ? -19.840 12.882 -4.341 1.00 52.97 83 ILE A N 1
ATOM 641 C CA . ILE A 1 83 ? -19.602 12.169 -5.597 1.00 52.97 83 ILE A CA 1
ATOM 642 C C . ILE A 1 83 ? -20.262 12.993 -6.713 1.00 52.97 83 ILE A C 1
ATOM 644 O O . ILE A 1 83 ? -21.450 12.855 -6.997 1.00 52.97 83 ILE A O 1
ATOM 648 N N . LYS A 1 84 ? -19.517 13.921 -7.321 1.00 46.75 84 LYS A N 1
ATOM 649 C CA . LYS A 1 84 ? -19.986 14.690 -8.478 1.00 46.75 84 LYS A CA 1
ATOM 650 C C . LYS A 1 84 ? -19.641 13.925 -9.753 1.00 46.75 84 LYS A C 1
ATOM 652 O O . LYS A 1 84 ? -18.471 13.839 -10.110 1.00 46.75 84 LYS A O 1
ATOM 657 N N . GLY A 1 85 ? -20.662 13.427 -10.453 1.00 45.50 85 GLY A N 1
ATOM 658 C CA . GLY A 1 85 ? -20.542 13.097 -11.876 1.00 45.50 85 GLY A CA 1
ATOM 659 C C . GLY A 1 85 ? -21.125 11.764 -12.339 1.00 45.50 85 GLY A C 1
AT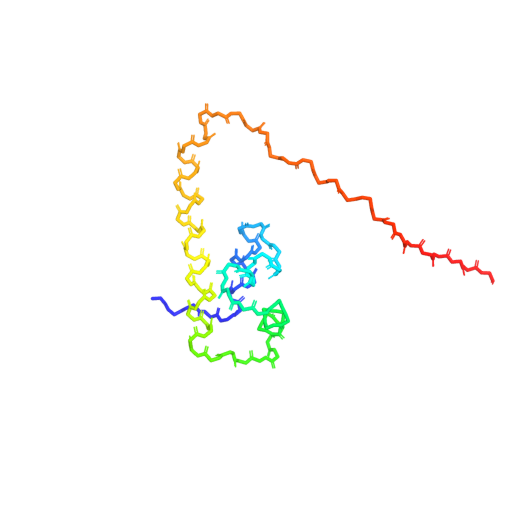OM 660 O O . GLY A 1 85 ? -20.461 11.065 -13.094 1.00 45.50 85 GLY A O 1
ATOM 661 N N . VAL A 1 86 ? -22.363 11.420 -11.970 1.00 45.53 86 VAL A N 1
ATOM 662 C CA . VAL A 1 86 ? -23.153 10.481 -12.786 1.00 45.53 86 VAL A CA 1
ATOM 663 C C . VAL A 1 86 ? -23.892 11.308 -13.833 1.00 45.53 86 VAL A C 1
ATOM 665 O O . VAL A 1 86 ?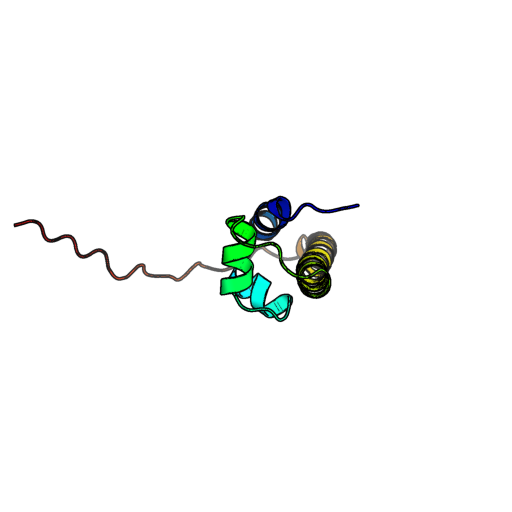 -24.875 11.975 -13.522 1.00 45.53 86 VAL A O 1
ATOM 668 N N . ARG A 1 87 ? -23.400 11.303 -15.074 1.00 42.72 87 ARG A N 1
ATOM 669 C CA . ARG A 1 87 ? -24.149 11.811 -16.228 1.00 42.72 87 ARG A CA 1
ATOM 670 C C . ARG A 1 87 ? -24.817 10.618 -16.902 1.00 42.72 87 ARG A C 1
ATOM 672 O O . ARG A 1 87 ? -24.290 10.058 -17.853 1.00 42.72 87 ARG A O 1
ATOM 679 N N . ILE A 1 88 ? -25.965 10.219 -16.364 1.00 47.59 88 ILE A N 1
ATOM 680 C CA . ILE A 1 88 ? -26.979 9.544 -17.171 1.00 47.59 88 ILE A CA 1
ATOM 681 C C . ILE A 1 88 ? -27.639 10.627 -18.019 1.00 47.59 88 ILE A C 1
ATOM 683 O O . ILE A 1 88 ? -28.065 11.636 -17.478 1.00 47.59 88 ILE A O 1
ATOM 687 N N . ASN A 1 89 ? -27.668 10.456 -19.334 1.00 36.81 89 ASN A N 1
ATOM 688 C CA . ASN A 1 89 ? -28.724 11.019 -20.165 1.00 36.81 89 ASN A CA 1
ATOM 689 C C . ASN A 1 89 ? -28.945 10.048 -21.318 1.00 36.81 89 ASN A C 1
ATOM 691 O O . ASN A 1 89 ? -28.217 10.029 -22.305 1.00 36.81 89 ASN A O 1
ATOM 695 N N . ASN A 1 90 ? -29.933 9.200 -21.072 1.00 35.44 90 ASN A N 1
ATOM 696 C CA . ASN A 1 90 ? -30.692 8.447 -22.043 1.00 35.44 90 ASN A CA 1
ATOM 697 C C . ASN A 1 90 ? -31.726 9.412 -22.640 1.00 35.44 90 ASN A C 1
ATOM 699 O O . ASN A 1 90 ? -32.576 9.880 -21.885 1.00 35.44 90 ASN A O 1
ATOM 703 N N . THR A 1 91 ? -31.628 9.747 -23.924 1.00 41.66 91 THR A N 1
ATOM 704 C CA . THR A 1 91 ? -32.741 9.998 -24.862 1.00 41.66 91 THR A CA 1
ATOM 705 C C . THR A 1 91 ? -32.150 10.009 -26.264 1.00 41.66 91 THR A C 1
ATOM 707 O O . THR A 1 91 ? -31.126 10.707 -26.446 1.00 41.66 91 THR A O 1
#

Radius of gyration: 17.04 Å; Cα contacts (8 Å, |Δi|>4): 53; chains: 1; bounding box: 46×30×52 Å

Solvent-accessible surface area (backbone atoms only — not comparable to full-atom values): 5754 Å² total; per-residue (Å²): 136,89,80,57,67,77,46,55,53,53,53,37,53,74,71,72,49,53,60,58,59,50,12,61,66,29,74,50,54,41,68,53,47,54,35,39,64,67,69,75,47,86,72,56,69,73,57,47,51,32,44,52,49,42,51,53,57,45,55,55,46,50,58,54,39,55,72,64,44,75,83,55,77,93,79,82,74,83,85,84,69,85,86,83,78,86,80,81,80,92,129

Secondary structure (DSSP, 8-state):
----HHHHHHHHHHTT--HHHHHHHHTS-HHHHHHHHTTS----HHHHHHHHHHHHHHHHHHHHHHHHHTTS-------------------

Sequence (91 aa):
MTYELEEIRKIRKKLGMTQTELANRAGVSQSLIAKIESGRIDPTYTKTKKIFAALSELEKKEEVKAEQLMASRIISVASGTPIKGVRINNT

Mean predicted aligned error: 12.7 Å

pLDDT: mean 71.87, std 20.21, range [35.44, 94.19]

Foldseek 3Di:
DDDDLCCLVVLCVVLVHDLCVLCVQLVHDSVVNVCSNVVNDDDDPSSVVSSVVSSVVSVVVVVVCVVVPVVDDDDDDDPPDDPPDDDDDDD

Nearest PDB structures (foldseek):
  4yba-assembly1_A  TM=9.539E-01  e=2.577E-03  Klebsiella pneumoniae
  2b5a-assembly1_A  TM=8.088E-01  e=8.452E-04  [Bacillus] caldolyticus
  3g5g-assembly1_A  TM=7.022E-01  e=3.073E-03  Enterobacter sp. RFL1396
  3g5g-assembly5_J  TM=6.992E-01  e=3.455E-03  Enterobacter sp. RFL1396
  4i6u-assembly1_A  TM=6.677E-01  e=2.898E-03  Enterobacter sp. RFL1396